Protein AF-A0A219AJV3-F1 (afdb_monomer_lite)

Sequence (136 aa):
MNIDGNIIPIEFMYNKLFTGGNGSYSVNLKPDYSIKFMIDDKYYFIHFDAKYKFNIDNFGNEVYKDVDIYKMHTYKDAIKNTIGSYVLYPGDVKMLFPKDSLGLVGAFPLNPSDDENEKLDLSNFIYDLINSKLKN

pLDDT: mean 84.99, std 12.36, range [47.22, 97.75]

Radius of gyration: 15.47 Å; chains: 1; bounding box: 34×40×45 Å

Structure (mmCIF, N/CA/C/O backbone):
data_AF-A0A219AJV3-F1
#
_entry.id   AF-A0A219AJV3-F1
#
loop_
_atom_site.group_PDB
_atom_site.id
_atom_site.type_symbol
_atom_site.label_atom_id
_atom_site.label_alt_id
_atom_site.label_comp_id
_atom_site.label_asym_id
_atom_site.label_entity_id
_atom_site.label_seq_id
_atom_site.pdbx_PDB_ins_code
_atom_site.Cartn_x
_atom_site.Cartn_y
_atom_site.Cartn_z
_atom_site.occupancy
_atom_site.B_iso_or_equiv
_atom_site.auth_seq_id
_atom_site.auth_comp_id
_atom_site.auth_asym_id
_atom_site.auth_atom_id
_atom_site.pdbx_PDB_model_num
ATOM 1 N N . MET A 1 1 ? 2.816 10.089 12.860 1.00 81.56 1 MET A N 1
ATOM 2 C CA . MET A 1 1 ? 2.731 10.933 11.648 1.00 81.56 1 MET A CA 1
ATOM 3 C C . MET A 1 1 ? 1.724 12.034 11.907 1.00 81.56 1 MET A C 1
ATOM 5 O O . MET A 1 1 ? 0.711 11.741 12.525 1.00 81.56 1 MET A O 1
ATOM 9 N N . ASN A 1 2 ? 2.017 13.278 11.526 1.00 82.88 2 ASN A N 1
ATOM 10 C CA . ASN A 1 2 ? 1.056 14.376 11.644 1.00 82.88 2 ASN A CA 1
ATOM 11 C C . ASN A 1 2 ? 0.268 14.470 10.332 1.00 82.88 2 ASN A C 1
ATOM 13 O O . ASN A 1 2 ? 0.888 14.591 9.278 1.00 82.88 2 ASN A O 1
ATOM 17 N N . ILE A 1 3 ? -1.056 14.358 10.407 1.00 83.50 3 ILE A N 1
ATOM 18 C CA . ILE A 1 3 ? -1.967 14.480 9.266 1.00 83.50 3 ILE A CA 1
ATOM 19 C C . ILE A 1 3 ? -3.032 15.504 9.637 1.00 83.50 3 ILE A C 1
ATOM 21 O O . ILE A 1 3 ? -3.842 15.261 10.532 1.00 83.50 3 ILE A O 1
ATOM 25 N N . ASP A 1 4 ? -2.995 16.664 8.981 1.00 84.00 4 ASP A N 1
ATOM 26 C CA . ASP A 1 4 ? -3.932 17.775 9.192 1.00 84.00 4 ASP A CA 1
ATOM 27 C C . ASP A 1 4 ? -4.109 18.161 10.685 1.00 84.00 4 ASP A C 1
ATOM 29 O O . ASP A 1 4 ? -5.199 18.504 11.136 1.00 84.00 4 ASP A O 1
ATOM 33 N N . GLY A 1 5 ? -3.031 18.081 11.480 1.00 81.44 5 GLY A N 1
ATOM 34 C CA . GLY A 1 5 ? -3.029 18.386 12.918 1.00 81.44 5 GLY A CA 1
ATOM 35 C C . GLY A 1 5 ? -3.280 17.184 13.838 1.00 81.44 5 GLY A C 1
ATOM 36 O O . GLY A 1 5 ? -3.085 17.299 15.048 1.00 81.44 5 GLY A O 1
ATOM 37 N N . ASN A 1 6 ? -3.641 16.021 13.290 1.00 83.19 6 ASN A N 1
ATOM 38 C CA . ASN A 1 6 ? -3.846 14.787 14.046 1.00 83.19 6 ASN A CA 1
ATOM 39 C C . ASN A 1 6 ? -2.551 13.977 14.135 1.00 83.19 6 ASN A C 1
ATOM 41 O O . ASN A 1 6 ? -1.918 13.665 13.123 1.00 83.19 6 ASN A O 1
ATOM 45 N N . ILE A 1 7 ? -2.162 13.588 15.352 1.00 87.44 7 ILE A N 1
ATOM 46 C CA . ILE A 1 7 ? -1.024 12.691 15.566 1.00 87.44 7 ILE A CA 1
ATOM 47 C C . ILE A 1 7 ? -1.514 11.253 15.422 1.00 87.44 7 ILE A C 1
ATOM 49 O O . ILE A 1 7 ? -2.144 10.709 16.323 1.00 87.44 7 ILE A O 1
ATOM 53 N N . ILE A 1 8 ? -1.176 10.630 14.298 1.00 90.31 8 ILE A N 1
ATOM 54 C CA . ILE A 1 8 ? -1.481 9.230 14.011 1.00 90.31 8 ILE A CA 1
ATOM 55 C C . ILE A 1 8 ? -0.306 8.354 14.467 1.00 90.31 8 ILE A C 1
ATOM 57 O O . ILE A 1 8 ? 0.800 8.495 13.918 1.00 90.31 8 ILE A O 1
ATOM 61 N N . PRO A 1 9 ? -0.494 7.460 15.457 1.00 90.81 9 PRO A N 1
ATOM 62 C CA . PRO A 1 9 ? 0.513 6.476 15.832 1.00 90.81 9 PRO A CA 1
ATOM 63 C C . PRO A 1 9 ? 0.738 5.499 14.679 1.00 90.81 9 PRO A C 1
ATOM 65 O O . PRO A 1 9 ? -0.221 4.973 14.112 1.00 90.81 9 PRO A O 1
ATOM 68 N N . ILE A 1 10 ? 2.005 5.255 14.344 1.00 92.81 10 ILE A N 1
ATOM 69 C CA . ILE A 1 10 ? 2.402 4.317 13.294 1.00 92.81 10 ILE A CA 1
ATOM 70 C C . ILE A 1 10 ? 3.379 3.299 13.874 1.00 92.81 10 ILE A C 1
ATOM 72 O O . ILE A 1 10 ? 4.311 3.657 14.590 1.00 92.81 10 ILE A O 1
ATOM 76 N N . GLU A 1 11 ? 3.172 2.037 13.526 1.00 95.81 11 GLU A N 1
ATOM 77 C CA . GLU A 1 11 ? 4.055 0.914 13.806 1.00 95.81 11 GLU A CA 1
ATOM 78 C C . GLU A 1 11 ? 4.517 0.325 12.467 1.00 95.81 11 GLU A C 1
ATOM 80 O O . GLU A 1 11 ? 3.699 -0.046 11.622 1.00 95.81 11 GLU A O 1
ATOM 85 N N . PHE A 1 12 ? 5.833 0.250 12.265 1.00 95.38 12 PHE A N 1
ATOM 86 C CA . PHE A 1 12 ? 6.417 -0.384 11.087 1.00 95.38 12 PHE A CA 1
ATOM 87 C C . PHE A 1 12 ? 6.812 -1.823 11.403 1.00 95.38 12 PHE A C 1
ATOM 89 O O . PHE A 1 12 ? 7.459 -2.093 12.414 1.00 95.38 12 PHE A O 1
ATOM 96 N N . MET A 1 13 ? 6.422 -2.749 10.534 1.00 96.62 13 MET A N 1
ATOM 97 C CA . MET A 1 13 ? 6.601 -4.180 10.739 1.00 96.62 13 MET A CA 1
ATOM 98 C C . MET A 1 13 ? 7.326 -4.790 9.543 1.00 96.62 13 MET A C 1
ATOM 100 O O . MET A 1 13 ? 6.936 -4.573 8.398 1.00 96.62 13 MET A O 1
ATOM 104 N N . TYR A 1 14 ? 8.333 -5.615 9.820 1.00 95.56 14 TYR A N 1
ATOM 105 C CA . TYR A 1 14 ? 9.073 -6.363 8.807 1.00 95.56 14 TYR A CA 1
ATOM 106 C C . TYR A 1 14 ? 8.672 -7.830 8.845 1.00 95.56 14 TYR A C 1
ATOM 108 O O . TYR A 1 14 ? 8.644 -8.429 9.923 1.00 95.56 14 TYR A O 1
ATOM 116 N N . ASN A 1 15 ? 8.431 -8.434 7.679 1.00 92.19 15 ASN A N 1
ATOM 117 C CA . ASN A 1 15 ? 8.246 -9.879 7.539 1.00 92.19 15 ASN A CA 1
ATOM 118 C C . ASN A 1 15 ? 7.184 -10.462 8.495 1.00 92.19 15 ASN A C 1
ATOM 120 O O . ASN A 1 15 ? 7.308 -11.597 8.974 1.00 92.19 15 ASN A O 1
ATOM 124 N N . LYS A 1 16 ? 6.144 -9.681 8.814 1.00 91.25 16 LYS A N 1
ATOM 125 C CA . LYS A 1 16 ? 5.113 -10.085 9.770 1.00 91.25 16 LYS A CA 1
ATOM 126 C C . LYS A 1 16 ? 4.279 -11.211 9.167 1.00 91.25 16 LYS A C 1
ATOM 128 O O . LYS A 1 16 ? 3.686 -11.059 8.106 1.00 91.25 16 LYS A O 1
ATOM 133 N N . LEU A 1 17 ? 4.210 -12.335 9.878 1.00 90.25 17 LEU A N 1
ATOM 134 C CA . LEU A 1 17 ? 3.317 -13.433 9.530 1.00 90.25 17 LEU A CA 1
ATOM 135 C C . LEU A 1 17 ? 1.889 -13.107 9.986 1.00 90.25 17 LEU A C 1
ATOM 137 O O . LEU A 1 17 ? 1.647 -12.902 11.179 1.00 90.25 17 LEU A O 1
ATOM 141 N N . PHE A 1 18 ? 0.962 -13.092 9.036 1.00 88.06 18 PHE A N 1
ATOM 142 C CA . PHE A 1 18 ? -0.476 -13.022 9.255 1.00 88.06 18 PHE A CA 1
ATOM 143 C C . PHE A 1 18 ? -1.040 -14.433 9.076 1.00 88.06 18 PHE A C 1
ATOM 145 O O . PHE A 1 18 ? -1.148 -14.949 7.962 1.00 88.06 18 PHE A O 1
ATOM 152 N N . THR A 1 19 ? -1.322 -15.090 10.200 1.00 80.25 19 THR A N 1
ATOM 153 C CA . THR A 1 19 ? -1.866 -16.450 10.241 1.00 80.25 19 THR A CA 1
ATOM 154 C C . THR A 1 19 ? -3.386 -16.406 10.285 1.00 80.25 19 THR A C 1
ATOM 156 O O . THR A 1 19 ? -3.957 -15.691 11.112 1.00 80.25 19 THR A O 1
ATOM 159 N N . GLY A 1 20 ? -4.047 -17.197 9.441 1.00 64.31 20 GLY A N 1
ATOM 160 C CA . GLY A 1 20 ? -5.490 -17.406 9.538 1.00 64.31 20 GLY A CA 1
ATOM 161 C C . GLY A 1 20 ? -5.825 -18.196 10.804 1.00 64.31 20 GLY A C 1
ATOM 162 O O . GLY A 1 20 ? -5.372 -19.326 10.963 1.00 64.31 20 GLY A O 1
ATOM 163 N N . GLY A 1 21 ? -6.595 -17.610 11.721 1.00 52.22 21 GLY A N 1
ATOM 164 C CA . GLY A 1 21 ? -7.108 -18.293 12.910 1.00 52.22 21 GLY A CA 1
ATOM 165 C C . GLY A 1 21 ? -8.612 -18.067 13.058 1.00 52.22 21 GLY A C 1
ATOM 166 O O . GLY A 1 21 ? -9.045 -16.923 13.155 1.00 52.22 21 GLY A O 1
ATOM 167 N N . ASN A 1 22 ? -9.385 -19.164 13.061 1.00 48.47 22 ASN A N 1
ATOM 168 C CA . ASN A 1 22 ? -10.846 -19.258 13.251 1.00 48.47 22 ASN A CA 1
ATOM 169 C C . ASN A 1 22 ? -11.733 -18.348 12.375 1.00 48.47 22 ASN A C 1
ATOM 171 O O . ASN A 1 22 ? -12.811 -17.929 12.792 1.00 48.47 22 ASN A O 1
ATOM 175 N N . GLY A 1 23 ? -11.321 -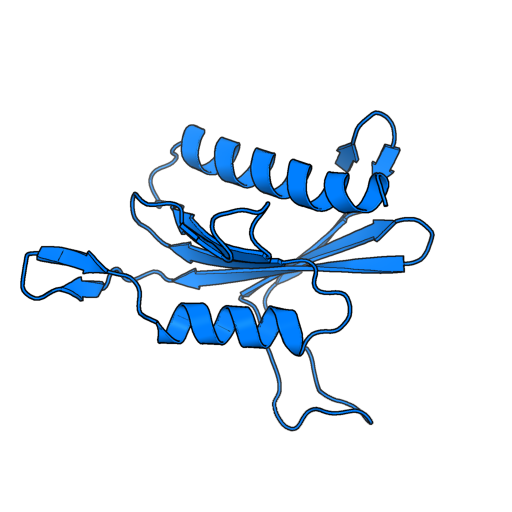18.073 11.139 1.00 50.00 23 GLY A N 1
ATOM 176 C CA . GLY A 1 23 ? -12.151 -17.372 10.161 1.00 50.00 23 GLY A CA 1
ATOM 177 C C . GLY A 1 23 ? -11.536 -17.410 8.765 1.00 50.00 23 GLY A C 1
ATOM 178 O O . GLY A 1 23 ? -10.344 -17.161 8.623 1.00 50.00 23 GLY A O 1
ATOM 179 N N . SER A 1 24 ? -12.368 -17.758 7.779 1.00 47.22 24 SER A N 1
ATOM 180 C CA . SER A 1 24 ? -12.260 -17.608 6.311 1.00 47.22 24 SER A CA 1
ATOM 181 C C . SER A 1 24 ? -10.978 -17.989 5.548 1.00 47.22 24 SER A C 1
ATOM 183 O O . SER A 1 24 ? -11.028 -17.983 4.321 1.00 47.22 24 SER A O 1
ATOM 185 N N . TYR A 1 25 ? -9.855 -18.336 6.185 1.00 50.19 25 TYR A N 1
ATOM 186 C CA . TYR A 1 25 ? -8.562 -18.427 5.490 1.00 50.19 25 TYR A CA 1
ATOM 187 C C . TYR A 1 25 ? -7.818 -19.743 5.719 1.00 50.19 25 TYR A C 1
ATOM 189 O O . TYR A 1 25 ? -7.717 -20.232 6.842 1.00 50.19 25 TYR A O 1
ATOM 197 N N . SER A 1 26 ? -7.251 -20.279 4.633 1.00 56.53 26 SER A N 1
ATOM 198 C CA . SER A 1 26 ? -6.499 -21.541 4.576 1.00 56.53 26 SER A CA 1
ATOM 199 C C . SER A 1 26 ? -4.976 -21.367 4.432 1.00 56.53 26 SER A C 1
ATOM 201 O O . SER A 1 26 ? -4.253 -22.356 4.528 1.00 56.53 26 SER A O 1
ATOM 203 N N . VAL A 1 27 ? -4.468 -20.141 4.209 1.00 70.62 27 VAL A N 1
ATOM 204 C CA . VAL A 1 27 ? -3.055 -19.873 3.862 1.00 70.62 27 VAL A CA 1
ATOM 205 C C . VAL A 1 27 ? -2.468 -18.737 4.706 1.00 70.62 27 VAL A C 1
ATOM 207 O O . VAL A 1 27 ? -3.128 -17.734 4.965 1.00 70.62 27 VAL A O 1
ATOM 210 N N . ASN A 1 28 ? -1.205 -18.887 5.116 1.00 84.75 28 ASN A N 1
ATOM 211 C CA . ASN A 1 28 ? -0.441 -17.844 5.802 1.00 84.75 28 ASN A CA 1
ATOM 212 C C . ASN A 1 28 ? 0.054 -16.777 4.817 1.00 84.75 28 ASN A C 1
ATOM 214 O O . ASN A 1 28 ? 0.611 -17.111 3.771 1.00 84.75 28 ASN A O 1
ATOM 218 N N . LEU A 1 29 ? -0.065 -15.502 5.190 1.00 90.81 29 LEU A N 1
ATOM 219 C CA . LEU A 1 29 ? 0.387 -14.369 4.380 1.00 90.81 29 LEU A CA 1
ATOM 220 C C . LEU A 1 29 ? 1.524 -13.636 5.088 1.00 90.81 29 LEU A C 1
ATOM 222 O O . LEU A 1 29 ? 1.502 -13.469 6.308 1.00 90.81 29 LEU A O 1
ATOM 226 N N . LYS A 1 30 ? 2.541 -13.220 4.332 1.00 93.88 30 LYS A N 1
ATOM 227 C CA . LYS A 1 30 ? 3.749 -12.602 4.886 1.00 93.88 30 LYS A CA 1
ATOM 228 C C . LYS A 1 30 ? 4.266 -11.500 3.955 1.00 93.88 30 LYS A C 1
ATOM 230 O O . LYS A 1 30 ? 5.140 -11.775 3.136 1.00 93.88 30 LYS A O 1
ATOM 235 N N . PRO A 1 31 ? 3.708 -10.282 4.042 1.00 95.25 31 PRO A N 1
ATOM 236 C CA . PRO A 1 31 ? 4.280 -9.116 3.378 1.00 95.25 31 PRO A CA 1
ATOM 237 C C . PRO A 1 31 ? 5.700 -8.828 3.883 1.00 95.25 31 PRO A C 1
ATOM 239 O O . PRO A 1 31 ? 5.992 -9.054 5.065 1.00 95.25 31 PRO A O 1
ATOM 242 N N . ASP A 1 32 ? 6.558 -8.285 3.018 1.00 95.75 32 ASP A N 1
ATOM 243 C CA . ASP A 1 32 ? 7.920 -7.883 3.397 1.00 95.75 32 ASP A CA 1
ATOM 244 C C . ASP A 1 32 ? 7.892 -6.718 4.387 1.00 95.75 32 ASP A C 1
ATOM 246 O O . ASP A 1 32 ? 8.597 -6.739 5.402 1.00 95.75 32 ASP A O 1
ATOM 250 N N . TYR A 1 33 ? 7.013 -5.746 4.133 1.00 96.38 33 TYR A N 1
ATOM 251 C CA . TYR A 1 33 ? 6.795 -4.595 4.998 1.00 96.38 33 TYR A CA 1
ATOM 252 C C . TYR A 1 33 ? 5.312 -4.386 5.268 1.00 96.38 33 TYR A C 1
ATOM 254 O O . TYR A 1 33 ? 4.442 -4.674 4.443 1.00 96.38 33 TYR A O 1
ATOM 262 N N . SER A 1 34 ? 4.993 -3.874 6.448 1.00 97.44 34 SER A N 1
ATOM 263 C CA . SER A 1 34 ? 3.644 -3.441 6.783 1.00 97.44 34 SER A CA 1
ATOM 264 C C . SER A 1 34 ? 3.682 -2.197 7.651 1.00 97.44 34 SER A C 1
ATOM 266 O O . SER A 1 34 ? 4.424 -2.131 8.628 1.00 97.44 34 SER A O 1
ATOM 268 N N . ILE A 1 35 ? 2.849 -1.227 7.301 1.00 97.25 35 ILE A N 1
ATOM 269 C CA . ILE A 1 35 ? 2.572 -0.049 8.113 1.00 97.25 35 ILE A CA 1
ATOM 270 C C . ILE A 1 35 ? 1.257 -0.319 8.824 1.00 97.25 35 ILE A C 1
ATOM 272 O O . ILE A 1 35 ? 0.227 -0.500 8.175 1.00 97.25 35 ILE A O 1
ATOM 276 N N . LYS A 1 36 ? 1.288 -0.347 10.150 1.00 96.81 36 LYS A N 1
ATOM 277 C CA . LYS A 1 36 ? 0.096 -0.368 10.986 1.00 96.81 36 LYS A CA 1
ATOM 278 C C . LYS A 1 36 ? -0.117 1.016 11.562 1.00 96.81 36 LYS A C 1
ATOM 280 O O . LYS A 1 36 ? 0.823 1.635 12.048 1.00 96.81 36 LYS A O 1
ATOM 285 N N . PHE A 1 37 ? -1.349 1.489 11.545 1.00 95.31 37 PHE A N 1
ATOM 286 C CA . PHE A 1 37 ? -1.702 2.765 12.152 1.00 95.31 37 PHE A CA 1
ATOM 287 C C . PHE A 1 37 ? -3.089 2.694 12.782 1.00 95.31 37 PHE A C 1
ATOM 289 O O . PHE A 1 37 ? -3.844 1.756 12.517 1.00 95.31 37 PHE A O 1
ATOM 296 N N . MET A 1 38 ? -3.403 3.654 13.651 1.00 92.88 38 MET A N 1
ATOM 297 C CA . MET A 1 38 ? -4.667 3.699 14.389 1.00 92.88 38 MET A CA 1
ATOM 298 C C . MET A 1 38 ? -5.426 5.000 14.141 1.00 92.88 38 MET A C 1
ATOM 300 O O . MET A 1 38 ? -4.836 6.075 14.203 1.00 92.88 38 MET A O 1
ATOM 304 N N . ILE A 1 39 ? -6.731 4.879 13.902 1.00 90.75 39 ILE A N 1
ATOM 305 C CA . ILE A 1 39 ? -7.698 5.981 13.811 1.00 90.75 39 ILE A CA 1
ATOM 306 C C . ILE A 1 39 ? -8.939 5.548 14.594 1.00 90.75 39 ILE A C 1
ATOM 308 O O . ILE A 1 39 ? -9.437 4.447 14.353 1.00 90.75 39 ILE A O 1
ATOM 312 N N . ASP A 1 40 ? -9.414 6.378 15.526 1.00 88.12 40 ASP A N 1
ATOM 313 C CA . ASP A 1 40 ? -10.620 6.136 16.339 1.00 88.12 40 ASP A CA 1
ATOM 314 C C . ASP A 1 40 ? -10.696 4.711 16.922 1.00 88.12 40 ASP A C 1
ATOM 316 O O . ASP A 1 40 ? -11.654 3.968 16.697 1.00 88.12 40 ASP A O 1
ATOM 320 N N . ASP A 1 41 ? -9.622 4.290 17.599 1.00 87.50 41 ASP A N 1
ATOM 321 C CA . ASP A 1 41 ? -9.442 2.956 18.203 1.00 87.50 41 ASP A CA 1
ATOM 322 C C . ASP A 1 41 ? -9.510 1.759 17.233 1.00 87.50 41 ASP A C 1
ATOM 324 O O . ASP A 1 41 ? -9.450 0.595 17.642 1.00 87.50 41 ASP A O 1
ATOM 328 N N . LYS A 1 42 ? -9.558 2.011 15.922 1.00 91.62 42 LYS A N 1
ATOM 329 C CA . LYS A 1 42 ? -9.459 0.993 14.874 1.00 91.62 42 LYS A CA 1
ATOM 330 C C . LYS A 1 42 ? -8.060 1.000 14.281 1.00 91.62 42 LYS A C 1
ATOM 332 O O . LYS A 1 42 ? -7.531 2.040 13.895 1.00 91.62 42 LYS A O 1
ATOM 337 N N . TYR A 1 43 ? -7.462 -0.183 14.178 1.00 93.62 43 TYR A N 1
ATOM 338 C CA . TYR A 1 43 ? -6.200 -0.349 13.465 1.00 93.62 43 TYR A CA 1
ATOM 339 C C . TYR A 1 43 ? -6.445 -0.626 11.986 1.00 93.62 43 TYR A C 1
ATOM 341 O O . TYR A 1 43 ? -7.397 -1.320 11.621 1.00 93.62 43 TYR A O 1
ATOM 349 N N . TYR A 1 44 ? -5.517 -0.162 11.163 1.00 96.12 44 TYR A N 1
ATOM 350 C CA . TYR A 1 44 ? -5.487 -0.375 9.725 1.00 96.12 44 TYR A CA 1
ATOM 351 C C . TYR A 1 44 ? -4.082 -0.762 9.281 1.00 96.12 44 TYR A C 1
ATOM 353 O O . TYR A 1 44 ? -3.103 -0.464 9.971 1.00 96.12 44 TYR A O 1
ATOM 361 N N . PHE A 1 45 ? -3.997 -1.410 8.121 1.00 96.94 45 PHE A N 1
ATOM 362 C CA . PHE A 1 45 ? -2.731 -1.840 7.540 1.00 96.94 45 PHE A CA 1
ATOM 363 C C . PHE A 1 45 ? -2.529 -1.339 6.113 1.00 96.94 45 PHE A C 1
ATOM 365 O O . PHE A 1 45 ? -3.468 -1.275 5.317 1.00 96.94 45 PHE A O 1
ATOM 372 N N . ILE A 1 46 ? -1.273 -1.061 5.781 1.00 97.75 46 ILE A N 1
ATOM 373 C CA . ILE A 1 46 ? -0.773 -0.949 4.411 1.00 97.75 46 ILE A CA 1
ATOM 374 C C . ILE A 1 46 ? 0.349 -1.972 4.258 1.00 97.75 46 ILE A C 1
ATOM 376 O O . ILE A 1 46 ? 1.226 -2.034 5.120 1.00 97.75 46 ILE A O 1
ATOM 380 N N . HIS A 1 47 ? 0.330 -2.775 3.198 1.00 97.75 47 HIS A N 1
ATOM 381 C CA . HIS A 1 47 ? 1.333 -3.820 2.971 1.00 97.75 47 HIS A CA 1
ATOM 382 C C . HIS A 1 47 ? 2.204 -3.522 1.761 1.00 97.75 47 HIS A C 1
ATOM 384 O O . HIS A 1 47 ? 1.718 -2.999 0.761 1.00 97.75 47 HIS A O 1
ATOM 390 N N . PHE A 1 48 ? 3.470 -3.924 1.838 1.00 96.75 48 PHE A N 1
ATOM 391 C CA . PHE A 1 48 ? 4.388 -3.846 0.714 1.00 96.75 48 PHE A CA 1
ATOM 392 C C . PHE A 1 48 ? 5.166 -5.146 0.535 1.00 96.75 48 PHE A C 1
AT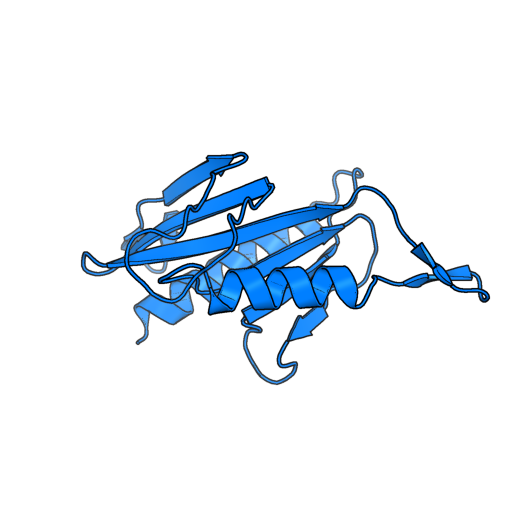OM 394 O O . PHE A 1 48 ? 5.522 -5.809 1.513 1.00 96.75 48 PHE A O 1
ATOM 401 N N . ASP A 1 49 ? 5.439 -5.482 -0.719 1.00 94.31 49 ASP A N 1
ATOM 402 C CA . ASP A 1 49 ? 6.323 -6.577 -1.124 1.00 94.31 49 ASP A CA 1
ATOM 403 C C . ASP A 1 49 ? 7.364 -5.996 -2.076 1.00 94.31 49 ASP A C 1
ATOM 405 O O . ASP A 1 49 ? 7.001 -5.349 -3.060 1.00 94.31 49 ASP A O 1
ATOM 409 N N . ALA A 1 50 ? 8.645 -6.173 -1.772 1.00 91.31 50 ALA A N 1
ATOM 410 C CA . ALA A 1 50 ? 9.713 -5.656 -2.610 1.00 91.31 50 ALA A CA 1
ATOM 411 C C . ALA A 1 50 ? 10.146 -6.714 -3.625 1.00 91.31 50 ALA A C 1
ATOM 413 O O . ALA A 1 50 ? 10.405 -7.874 -3.301 1.00 91.31 50 ALA A O 1
ATOM 414 N N . LYS A 1 51 ? 10.277 -6.306 -4.883 1.00 86.62 51 LYS A N 1
ATOM 415 C CA . LYS A 1 51 ? 10.768 -7.151 -5.966 1.00 86.62 51 LYS A CA 1
ATOM 416 C C . LYS A 1 51 ? 12.039 -6.551 -6.515 1.00 86.62 51 LYS A C 1
ATOM 418 O O . LYS A 1 51 ? 12.047 -5.429 -6.975 1.00 86.62 51 LYS A O 1
ATOM 423 N N . TYR A 1 52 ? 13.114 -7.329 -6.491 1.00 69.62 52 TYR A N 1
ATOM 424 C CA . TYR A 1 52 ? 14.422 -6.880 -6.972 1.00 69.62 52 TYR A CA 1
ATOM 425 C C . TYR A 1 52 ? 14.600 -7.027 -8.493 1.00 69.62 52 TYR A C 1
ATOM 427 O O . TYR A 1 52 ? 15.544 -6.493 -9.063 1.00 69.62 52 TYR A O 1
ATOM 435 N N . LYS A 1 53 ? 13.742 -7.807 -9.161 1.00 66.50 53 LYS A N 1
ATOM 436 C CA . LYS A 1 53 ? 13.922 -8.161 -10.573 1.00 66.50 53 LYS A CA 1
ATOM 437 C C . LYS A 1 53 ? 12.818 -7.562 -11.427 1.00 66.50 53 LYS A C 1
ATOM 439 O O . LYS A 1 53 ? 11.655 -7.928 -11.268 1.00 66.50 53 LYS A O 1
ATOM 444 N N . PHE A 1 54 ? 13.232 -6.747 -12.384 1.00 61.53 54 PHE A N 1
ATOM 445 C CA . PHE A 1 54 ? 12.471 -6.461 -13.588 1.00 61.53 54 PHE A CA 1
ATOM 446 C C . PHE A 1 54 ? 12.232 -7.765 -14.345 1.00 61.53 54 PHE A C 1
ATOM 448 O O . PHE A 1 54 ? 13.145 -8.590 -14.464 1.00 61.53 54 PHE A O 1
ATOM 455 N N . ASN A 1 55 ? 11.027 -7.968 -14.870 1.00 63.16 55 ASN A N 1
ATOM 456 C CA . ASN A 1 55 ? 10.907 -8.858 -16.018 1.00 63.16 55 ASN A CA 1
ATOM 457 C C . ASN A 1 55 ? 10.971 -7.972 -17.248 1.00 63.16 55 ASN A C 1
ATOM 459 O O . ASN A 1 55 ? 10.403 -6.888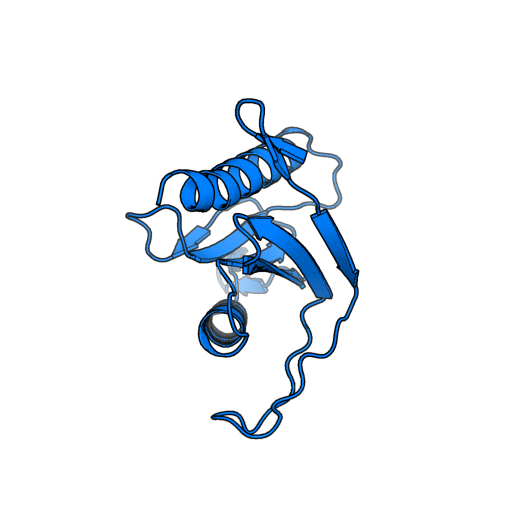 -17.263 1.00 63.16 55 ASN A O 1
ATOM 463 N N . ILE A 1 56 ? 11.696 -8.436 -18.246 1.00 65.38 56 ILE A N 1
ATOM 464 C CA . ILE A 1 56 ? 11.773 -7.776 -19.534 1.00 65.38 56 ILE A CA 1
ATOM 465 C C . ILE A 1 56 ? 10.896 -8.616 -20.459 1.00 65.38 56 ILE A C 1
ATOM 467 O O . ILE A 1 56 ? 11.040 -9.843 -20.477 1.00 65.38 56 ILE A O 1
ATOM 471 N N . ASP A 1 57 ? 9.935 -8.003 -21.147 1.00 68.38 57 ASP A N 1
ATOM 472 C CA . ASP A 1 57 ? 9.185 -8.715 -22.180 1.00 68.38 57 ASP A CA 1
ATOM 473 C C . ASP A 1 57 ? 10.073 -9.036 -23.391 1.00 68.38 57 ASP A C 1
ATOM 475 O O . ASP A 1 57 ? 11.240 -8.652 -23.484 1.00 68.38 57 ASP A O 1
ATOM 479 N N . ASN A 1 58 ? 9.510 -9.742 -24.368 1.00 70.38 58 ASN A N 1
ATOM 480 C CA . ASN A 1 58 ? 10.225 -10.090 -25.597 1.00 70.38 58 ASN A CA 1
ATOM 481 C C . ASN A 1 58 ? 10.636 -8.864 -26.442 1.00 70.38 58 ASN A C 1
ATOM 483 O O . ASN A 1 58 ? 11.355 -9.029 -27.425 1.00 70.38 58 ASN A O 1
ATOM 487 N N . PHE A 1 59 ? 10.171 -7.663 -26.088 1.00 67.44 59 PHE A N 1
ATOM 488 C CA . PHE A 1 59 ? 10.436 -6.403 -26.778 1.00 67.44 59 PHE A CA 1
ATOM 489 C C . PHE A 1 59 ? 11.417 -5.500 -26.021 1.00 67.44 59 PHE A C 1
ATOM 491 O O . PHE A 1 59 ? 11.730 -4.418 -26.510 1.00 67.44 59 PHE A O 1
ATOM 498 N N . GLY A 1 60 ? 11.939 -5.937 -24.872 1.00 60.19 60 GLY A N 1
ATOM 499 C CA . GLY A 1 60 ? 12.871 -5.135 -24.084 1.00 60.19 60 GLY A CA 1
ATOM 500 C C . GLY A 1 60 ? 12.198 -4.190 -23.086 1.00 60.19 60 GLY A C 1
ATOM 501 O O . GLY A 1 60 ? 12.908 -3.431 -22.434 1.00 60.19 60 GLY A O 1
ATOM 502 N N . ASN A 1 61 ? 10.870 -4.226 -22.945 1.00 61.81 61 ASN A N 1
ATOM 503 C CA . ASN A 1 61 ? 10.162 -3.371 -21.996 1.00 61.81 61 ASN A CA 1
ATOM 504 C C . ASN A 1 61 ? 10.130 -4.009 -20.615 1.00 61.81 61 ASN A C 1
ATOM 506 O O . ASN A 1 61 ? 9.970 -5.222 -20.477 1.00 61.81 61 ASN A O 1
ATOM 510 N N . GLU A 1 62 ? 10.206 -3.180 -19.584 1.00 63.78 62 GLU A N 1
ATOM 511 C CA . GLU A 1 62 ? 9.996 -3.608 -18.209 1.00 63.78 62 GLU A CA 1
ATOM 512 C C . GLU A 1 62 ? 8.521 -3.945 -17.983 1.00 63.78 62 GLU A C 1
ATOM 514 O O . GLU A 1 62 ? 7.635 -3.102 -18.127 1.00 63.78 62 GLU A O 1
ATOM 519 N N . VAL A 1 63 ? 8.246 -5.197 -17.625 1.00 59.72 63 VAL A N 1
ATOM 520 C CA . VAL A 1 63 ? 6.897 -5.700 -17.379 1.00 59.72 63 VAL A CA 1
ATOM 521 C C . VAL A 1 63 ? 6.848 -6.369 -16.011 1.00 59.72 63 VAL A C 1
ATOM 523 O O . VAL A 1 63 ? 7.658 -7.228 -15.650 1.00 59.72 63 VAL A O 1
ATOM 526 N N . TYR A 1 64 ? 5.873 -5.967 -15.209 1.00 64.19 64 TYR A N 1
ATOM 527 C CA . TYR A 1 64 ? 5.553 -6.640 -13.958 1.00 64.19 64 TYR A CA 1
ATOM 528 C C . TYR A 1 64 ? 4.743 -7.910 -14.255 1.00 64.19 64 TYR A C 1
ATOM 530 O O . TYR A 1 64 ? 4.078 -8.024 -15.283 1.00 64.19 64 TYR A O 1
ATOM 538 N N . LYS A 1 65 ? 4.790 -8.903 -13.364 1.00 67.44 65 LYS A N 1
ATOM 539 C CA . LYS A 1 65 ? 3.954 -10.099 -13.516 1.00 67.44 65 LYS A CA 1
ATOM 540 C C . LYS A 1 65 ? 2.585 -9.835 -12.913 1.00 67.44 65 LYS A C 1
ATOM 542 O O . LYS A 1 65 ? 2.504 -9.432 -11.755 1.00 67.44 65 LYS A O 1
ATOM 547 N N . ASP A 1 66 ? 1.524 -10.193 -13.633 1.00 73.62 66 ASP A N 1
ATOM 548 C CA . ASP A 1 66 ? 0.156 -10.210 -13.090 1.00 73.62 66 ASP A CA 1
ATOM 549 C C . ASP A 1 66 ? 0.087 -10.977 -11.758 1.00 73.62 66 ASP A C 1
ATOM 551 O O . ASP A 1 66 ? -0.629 -10.590 -10.840 1.00 73.62 66 ASP A O 1
ATOM 555 N N . VAL A 1 67 ? 0.920 -12.015 -11.607 1.00 74.38 67 VAL A N 1
ATOM 556 C CA . VAL A 1 67 ? 1.091 -12.799 -10.370 1.00 74.38 67 VAL A CA 1
ATOM 557 C C . VAL A 1 67 ? 1.428 -11.932 -9.151 1.00 74.38 67 VAL A C 1
ATOM 559 O O . VAL A 1 67 ? 0.912 -12.190 -8.063 1.00 74.38 67 VAL A O 1
ATOM 562 N N . ASP A 1 68 ? 2.262 -10.902 -9.303 1.00 83.38 68 ASP A N 1
ATOM 563 C CA . ASP A 1 68 ? 2.642 -10.030 -8.189 1.00 83.38 68 ASP A CA 1
ATOM 564 C C . ASP A 1 68 ? 1.478 -9.108 -7.783 1.00 83.38 68 ASP A C 1
ATOM 566 O O . ASP A 1 68 ? 1.241 -8.898 -6.592 1.00 83.38 68 ASP A O 1
ATOM 570 N N . ILE A 1 69 ? 0.670 -8.653 -8.746 1.00 88.19 69 ILE A N 1
ATOM 571 C CA . ILE A 1 69 ? -0.555 -7.884 -8.482 1.00 88.19 69 ILE A CA 1
ATOM 572 C C . ILE A 1 69 ? -1.644 -8.766 -7.851 1.00 88.19 69 ILE A C 1
ATOM 574 O O . ILE A 1 69 ? -2.292 -8.346 -6.891 1.00 88.19 69 ILE A O 1
ATOM 578 N N . TYR A 1 70 ? -1.806 -10.017 -8.295 1.00 90.00 70 TYR A N 1
ATOM 579 C CA . TYR A 1 70 ? -2.722 -10.975 -7.657 1.00 90.00 70 TYR A CA 1
ATOM 580 C C . TYR A 1 70 ? -2.357 -11.240 -6.193 1.00 90.00 70 TYR A C 1
ATOM 582 O O . TYR A 1 70 ? -3.240 -11.350 -5.335 1.00 90.00 70 TYR A O 1
ATOM 590 N N . LYS A 1 71 ? -1.059 -11.296 -5.876 1.00 91.69 71 LYS A N 1
ATOM 591 C CA . LYS A 1 71 ? -0.583 -11.399 -4.492 1.00 91.69 71 LYS A CA 1
ATOM 592 C C . LYS A 1 71 ? -1.004 -10.178 -3.671 1.00 91.69 71 LYS A C 1
ATOM 594 O O . LYS A 1 71 ? -1.422 -10.339 -2.526 1.00 91.69 71 LYS A O 1
ATOM 599 N N . MET A 1 72 ? -0.955 -8.978 -4.250 1.00 94.69 72 MET A N 1
ATOM 600 C CA . MET A 1 72 ? -1.410 -7.768 -3.565 1.00 94.69 72 MET A CA 1
ATOM 601 C C . MET A 1 72 ? -2.924 -7.789 -3.336 1.00 94.69 72 MET A C 1
ATOM 603 O O . MET A 1 72 ? -3.354 -7.590 -2.206 1.00 94.69 72 MET A O 1
ATOM 607 N N . HIS A 1 73 ? -3.735 -8.166 -4.328 1.00 92.81 73 HIS A N 1
ATOM 608 C CA . HIS A 1 73 ? -5.170 -8.406 -4.105 1.00 92.81 73 HIS A CA 1
ATOM 609 C C . HIS A 1 73 ? -5.422 -9.394 -2.962 1.00 92.81 73 HIS A C 1
ATOM 611 O O . HIS A 1 73 ? -6.226 -9.125 -2.074 1.00 92.81 73 HIS A O 1
ATOM 617 N N . THR A 1 74 ? -4.658 -10.487 -2.917 1.00 93.00 74 THR A N 1
ATOM 618 C CA . THR A 1 74 ? -4.758 -11.464 -1.827 1.00 93.00 74 THR A CA 1
ATOM 619 C C . THR A 1 74 ? -4.479 -10.819 -0.470 1.00 93.00 74 THR A C 1
ATOM 621 O O . THR A 1 74 ? -5.234 -11.036 0.470 1.00 93.00 74 THR A O 1
ATOM 624 N N . TYR A 1 75 ? -3.433 -9.998 -0.341 1.00 94.00 75 TYR A N 1
ATOM 625 C CA . TYR A 1 75 ? -3.154 -9.273 0.903 1.00 94.00 75 TYR A CA 1
ATOM 626 C C . TYR A 1 75 ? -4.270 -8.298 1.269 1.00 94.00 75 TYR A C 1
ATOM 628 O O . TYR A 1 75 ? -4.696 -8.270 2.423 1.00 94.00 75 TYR A O 1
ATOM 636 N N . LYS A 1 76 ? -4.749 -7.522 0.295 1.00 94.06 76 LYS A N 1
ATOM 637 C CA . LYS A 1 76 ? -5.817 -6.542 0.479 1.00 94.06 76 LYS A CA 1
ATOM 638 C C . LYS A 1 76 ? -7.119 -7.176 0.965 1.00 94.06 76 LYS A C 1
ATOM 640 O O . LYS A 1 76 ? -7.764 -6.610 1.847 1.00 94.06 76 LYS A O 1
ATOM 645 N N . ASP A 1 77 ? -7.480 -8.324 0.407 1.00 90.62 77 ASP A N 1
ATOM 646 C CA . ASP A 1 77 ? -8.767 -8.960 0.669 1.00 90.62 77 ASP A CA 1
ATOM 647 C C . ASP A 1 77 ? -8.712 -9.905 1.874 1.00 90.62 77 ASP A C 1
ATOM 649 O O . ASP A 1 77 ? -9.680 -10.002 2.629 1.00 90.62 77 ASP A O 1
ATOM 653 N N . ALA A 1 78 ? -7.581 -10.587 2.090 1.00 90.25 78 ALA A N 1
ATOM 654 C CA . ALA A 1 78 ? -7.471 -11.608 3.126 1.00 90.25 78 ALA A CA 1
ATOM 655 C C . ALA A 1 78 ? -6.966 -11.084 4.479 1.00 90.25 78 ALA A C 1
ATOM 657 O O . ALA A 1 78 ? -7.313 -11.640 5.525 1.00 90.25 78 ALA A O 1
ATOM 658 N N . ILE A 1 79 ? -6.152 -10.024 4.505 1.00 91.56 79 ILE A N 1
ATOM 659 C CA . ILE A 1 79 ? -5.676 -9.445 5.766 1.00 91.56 79 ILE A CA 1
ATOM 660 C C . ILE A 1 79 ? -6.694 -8.401 6.244 1.00 91.56 79 ILE A C 1
ATOM 662 O O . ILE A 1 79 ? -7.030 -7.435 5.561 1.00 91.56 79 ILE A O 1
ATOM 666 N N . LYS A 1 80 ? -7.238 -8.613 7.448 1.00 91.00 80 LYS A N 1
ATOM 667 C CA . LYS A 1 80 ? -8.288 -7.751 8.002 1.00 91.00 80 LYS A CA 1
ATOM 668 C C . LYS A 1 80 ? -7.777 -6.321 8.211 1.00 91.00 80 LYS A C 1
ATOM 670 O O . LYS A 1 80 ? -6.685 -6.112 8.730 1.00 91.00 80 LYS A O 1
ATOM 675 N N . ASN A 1 81 ? -8.634 -5.349 7.895 1.00 93.62 81 ASN A N 1
ATOM 676 C CA . ASN A 1 81 ? -8.372 -3.908 7.996 1.00 93.62 81 ASN A CA 1
ATOM 677 C C . ASN A 1 81 ? -7.222 -3.407 7.108 1.00 93.62 81 ASN A C 1
ATOM 679 O O . ASN A 1 81 ? -6.730 -2.292 7.299 1.00 93.62 81 ASN A O 1
ATOM 683 N N . THR A 1 82 ? -6.811 -4.185 6.111 1.00 95.31 82 THR A N 1
ATOM 684 C CA . THR A 1 82 ? -5.883 -3.708 5.093 1.00 95.31 82 THR A CA 1
ATOM 685 C C . THR A 1 82 ? -6.574 -2.678 4.223 1.00 95.31 82 THR A C 1
ATOM 687 O O . THR A 1 82 ? -7.643 -2.924 3.663 1.00 95.31 82 THR A O 1
ATOM 690 N N . ILE A 1 83 ? -5.983 -1.492 4.112 1.00 95.62 83 ILE A N 1
ATOM 691 C CA . ILE A 1 83 ? -6.513 -0.399 3.298 1.00 95.62 83 ILE A CA 1
ATOM 692 C C . ILE A 1 83 ? -5.826 -0.315 1.942 1.00 95.62 83 ILE A C 1
ATOM 694 O O . ILE A 1 83 ? -6.504 0.035 0.982 1.00 95.62 83 ILE A O 1
ATOM 698 N N . GLY A 1 84 ? -4.581 -0.780 1.834 1.00 96.94 84 GLY A N 1
ATOM 699 C CA . GLY A 1 84 ? -3.924 -0.979 0.552 1.00 96.94 84 GLY A CA 1
ATOM 700 C C . GLY A 1 84 ? -2.729 -1.925 0.614 1.00 96.94 84 GLY A C 1
ATOM 701 O O . GLY A 1 84 ? -2.199 -2.206 1.690 1.00 96.94 84 GLY A O 1
ATOM 702 N N . SER A 1 85 ? -2.320 -2.430 -0.542 1.00 97.00 85 SER A N 1
ATOM 703 C CA . SER A 1 85 ? -1.174 -3.332 -0.675 1.00 97.00 85 SER A CA 1
ATOM 704 C C . SER A 1 85 ? -0.469 -3.130 -2.009 1.00 97.00 85 SER A C 1
ATOM 706 O O . SER A 1 85 ? -1.122 -3.184 -3.054 1.00 97.00 85 SER A O 1
ATOM 708 N N . TYR A 1 86 ? 0.846 -2.933 -1.985 1.00 96.50 86 TYR A N 1
ATOM 709 C CA . TYR A 1 86 ? 1.580 -2.483 -3.162 1.00 96.50 86 TYR A CA 1
ATOM 710 C C . TYR A 1 86 ? 2.907 -3.212 -3.346 1.00 96.50 86 TYR A C 1
ATOM 712 O O . TYR A 1 86 ? 3.589 -3.558 -2.385 1.00 9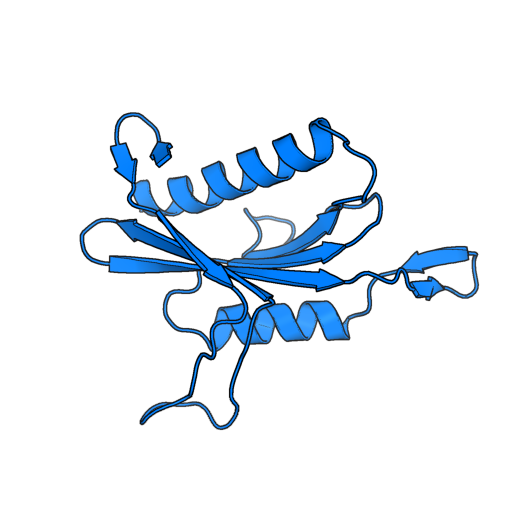6.50 86 TYR A O 1
ATOM 720 N N . VAL A 1 87 ? 3.301 -3.415 -4.597 1.00 94.31 87 VAL A N 1
ATOM 721 C CA . VAL A 1 87 ? 4.643 -3.893 -4.931 1.00 94.31 87 VAL A CA 1
ATOM 722 C C . VAL A 1 87 ? 5.597 -2.701 -4.972 1.00 94.31 87 VAL A C 1
ATOM 724 O O . VAL A 1 87 ? 5.277 -1.693 -5.592 1.00 94.31 87 VAL A O 1
ATOM 727 N N . LEU A 1 88 ? 6.763 -2.813 -4.340 1.00 92.75 88 LEU A N 1
ATOM 728 C CA . LEU A 1 88 ? 7.891 -1.906 -4.561 1.00 92.75 88 LEU A CA 1
ATOM 729 C C . LEU A 1 88 ? 8.847 -2.587 -5.528 1.00 92.75 88 LEU A C 1
ATOM 731 O O . LEU A 1 88 ? 9.244 -3.730 -5.290 1.00 92.75 88 LEU A O 1
ATOM 735 N N . TYR A 1 89 ? 9.202 -1.932 -6.622 1.00 88.50 89 TYR A N 1
ATOM 736 C CA . TYR A 1 89 ? 10.055 -2.547 -7.630 1.00 88.50 89 TYR A CA 1
ATOM 737 C C . TYR A 1 89 ? 10.958 -1.502 -8.283 1.00 88.50 89 TYR A C 1
ATOM 739 O O . TYR A 1 89 ? 10.565 -0.340 -8.366 1.00 88.50 89 TYR A O 1
ATOM 747 N N . PRO A 1 90 ? 12.162 -1.881 -8.732 1.00 85.19 90 PRO A N 1
ATOM 748 C CA . PRO A 1 90 ? 12.958 -0.994 -9.552 1.00 85.19 90 PRO A CA 1
ATOM 749 C C . PRO A 1 90 ? 12.236 -0.887 -10.906 1.00 85.19 90 PRO A C 1
ATOM 751 O O . PRO A 1 90 ? 11.753 -1.900 -11.412 1.00 85.19 90 PRO A O 1
ATOM 754 N N . GLY A 1 91 ? 12.069 0.320 -11.429 1.00 83.31 91 GLY A N 1
ATOM 755 C CA . GLY A 1 91 ? 11.277 0.630 -12.622 1.00 83.31 91 GLY A CA 1
ATOM 756 C C . GLY A 1 91 ? 10.763 2.052 -12.602 1.00 83.31 91 GLY A C 1
ATOM 757 O O . GLY A 1 91 ? 11.031 2.785 -11.660 1.00 83.31 91 GLY A O 1
ATOM 758 N N . ASP A 1 92 ? 10.010 2.425 -13.635 1.00 82.50 92 ASP A N 1
ATOM 759 C CA . ASP A 1 92 ? 9.689 3.842 -13.875 1.00 82.50 92 ASP A CA 1
ATOM 760 C C . ASP A 1 92 ? 8.182 4.147 -13.836 1.00 82.50 92 ASP A C 1
ATOM 762 O O . ASP A 1 92 ? 7.753 5.294 -13.970 1.00 82.50 92 ASP A O 1
ATOM 766 N N . VAL A 1 93 ? 7.338 3.119 -13.687 1.00 84.12 93 VAL A N 1
ATOM 767 C CA . VAL A 1 93 ? 5.892 3.231 -13.925 1.00 84.12 93 VAL A CA 1
ATOM 768 C C . VAL A 1 93 ? 5.079 2.918 -12.673 1.00 84.12 93 VAL A C 1
ATOM 770 O O . VAL A 1 93 ? 4.815 1.773 -12.321 1.00 84.12 93 VAL A O 1
ATOM 773 N N . LYS A 1 94 ? 4.546 3.959 -12.038 1.00 89.25 94 LYS A N 1
ATOM 774 C CA . LYS A 1 94 ? 3.516 3.786 -11.009 1.00 89.25 94 LYS A CA 1
ATOM 775 C C . LYS A 1 94 ? 2.227 3.225 -11.604 1.00 89.25 94 LYS A C 1
ATOM 777 O O . LYS A 1 94 ? 1.731 3.702 -12.625 1.00 89.25 94 LYS A O 1
ATOM 782 N N . MET A 1 95 ? 1.631 2.261 -10.909 1.00 88.81 95 MET A N 1
ATOM 783 C CA . MET A 1 95 ? 0.366 1.654 -11.298 1.00 88.81 95 MET A CA 1
ATOM 784 C C . MET A 1 95 ? -0.552 1.453 -10.100 1.00 88.81 95 MET A C 1
ATOM 786 O O . MET A 1 95 ? -0.133 0.960 -9.058 1.00 88.81 95 MET A O 1
ATOM 790 N N . LEU A 1 96 ? -1.827 1.791 -10.273 1.00 92.00 96 LEU A N 1
ATOM 791 C CA . LEU A 1 96 ? -2.844 1.720 -9.231 1.00 92.00 96 LEU A CA 1
ATOM 792 C C . LEU A 1 96 ? -4.126 1.069 -9.755 1.00 92.00 96 LEU A C 1
ATOM 794 O O . LEU A 1 96 ? -4.510 1.257 -10.911 1.00 92.00 96 LEU A O 1
ATOM 798 N N . PHE A 1 97 ? -4.795 0.319 -8.880 1.00 89.31 97 PHE A N 1
ATOM 799 C CA . PHE A 1 97 ? -6.015 -0.427 -9.160 1.00 89.31 97 PHE A CA 1
ATOM 800 C C . PHE A 1 97 ? -7.085 -0.209 -8.071 1.00 89.31 97 PHE A C 1
ATOM 802 O O . PHE A 1 97 ? -6.798 -0.393 -6.883 1.00 89.31 97 PHE A O 1
ATOM 809 N N . PRO A 1 98 ? -8.336 0.119 -8.454 1.00 86.31 98 PRO A N 1
ATOM 810 C CA . PRO A 1 98 ? -8.744 0.504 -9.807 1.00 86.31 98 PRO A CA 1
ATOM 811 C C . PRO A 1 98 ? -8.173 1.885 -10.177 1.00 86.31 98 PRO A C 1
ATOM 813 O O . PRO A 1 98 ? -7.998 2.735 -9.302 1.00 86.31 98 PRO A O 1
ATOM 816 N N . LYS A 1 99 ? -7.901 2.095 -11.473 1.00 81.00 99 LYS A N 1
ATOM 817 C CA . LYS A 1 99 ? -7.229 3.298 -12.004 1.00 81.00 99 LYS A CA 1
ATOM 818 C C . LYS A 1 99 ? -7.982 4.607 -11.730 1.00 81.00 99 LYS A C 1
ATOM 820 O O . LYS A 1 99 ? -7.348 5.647 -11.618 1.00 81.00 99 LYS A O 1
ATOM 825 N N . ASP A 1 100 ? -9.303 4.543 -11.575 1.00 78.06 100 ASP A N 1
ATOM 826 C CA . ASP A 1 100 ? -10.178 5.715 -11.410 1.00 78.06 100 ASP A CA 1
ATOM 827 C C . ASP A 1 100 ? -10.427 6.088 -9.934 1.00 78.06 100 ASP A C 1
ATOM 829 O O . ASP A 1 100 ? -11.379 6.791 -9.599 1.00 78.06 100 ASP A O 1
ATOM 833 N N . SER A 1 101 ? -9.600 5.578 -9.021 1.00 82.06 101 SER A N 1
ATOM 834 C CA . SER A 1 101 ? -9.688 5.832 -7.580 1.00 82.06 101 SER A CA 1
ATOM 835 C C . SER A 1 101 ? -8.301 6.059 -6.987 1.00 82.06 101 SER A C 1
ATOM 837 O O . SER A 1 101 ? -7.295 5.946 -7.682 1.00 82.06 101 SER A O 1
ATOM 839 N N . LEU A 1 102 ? -8.238 6.272 -5.670 1.00 81.56 102 LEU A N 1
ATOM 840 C CA . LEU A 1 102 ? -6.977 6.301 -4.929 1.00 81.56 102 LEU A CA 1
ATOM 841 C C . LEU A 1 102 ? -6.134 5.022 -5.110 1.00 81.56 102 LEU A C 1
ATOM 843 O O . LEU A 1 102 ? -4.931 5.074 -4.925 1.00 81.56 102 LEU A O 1
ATOM 847 N N . GLY A 1 103 ? -6.733 3.897 -5.514 1.00 82.75 103 GLY A N 1
ATOM 848 C CA . GLY A 1 103 ? -6.014 2.662 -5.813 1.00 82.75 103 GLY A CA 1
ATOM 849 C C . GLY A 1 103 ? -5.661 1.893 -4.546 1.00 82.75 103 GLY A C 1
ATOM 850 O O . GLY A 1 103 ? -4.813 2.310 -3.775 1.00 82.75 103 GLY A O 1
ATOM 851 N N . LEU A 1 104 ? -6.317 0.757 -4.318 1.00 92.12 104 LEU A N 1
ATOM 852 C CA . LEU A 1 104 ? -6.110 -0.072 -3.121 1.00 92.12 104 LEU A CA 1
ATOM 853 C C . LEU A 1 104 ? -5.011 -1.119 -3.333 1.00 92.12 104 LEU A C 1
ATOM 855 O O . LEU A 1 104 ? -4.466 -1.665 -2.377 1.00 92.12 104 LEU A O 1
ATOM 859 N N . VAL A 1 105 ? -4.720 -1.430 -4.593 1.00 94.50 105 VAL A N 1
ATOM 860 C CA . VAL A 1 105 ? -3.679 -2.364 -5.012 1.00 94.50 105 VAL A CA 1
ATOM 861 C C . VAL A 1 105 ? -2.847 -1.698 -6.095 1.00 94.50 105 VAL A C 1
ATOM 863 O O . VAL A 1 105 ? -3.383 -0.932 -6.891 1.00 94.50 105 VAL A O 1
ATOM 866 N N . GLY A 1 106 ? -1.548 -1.972 -6.156 1.00 92.56 106 GLY A N 1
ATOM 867 C CA . GLY A 1 106 ? -0.714 -1.374 -7.189 1.00 92.56 106 GLY A CA 1
ATOM 868 C C . GLY A 1 106 ? 0.756 -1.742 -7.116 1.00 92.56 106 GLY A C 1
ATOM 869 O O . GLY A 1 106 ? 1.157 -2.643 -6.380 1.00 92.56 106 GLY A O 1
ATOM 870 N N . ALA A 1 107 ? 1.548 -1.010 -7.885 1.00 92.12 107 ALA A N 1
ATOM 871 C CA . ALA A 1 107 ? 2.995 -1.090 -7.917 1.00 92.12 107 ALA A CA 1
ATOM 872 C C . ALA A 1 107 ? 3.581 0.326 -7.941 1.00 92.12 107 ALA A C 1
ATOM 874 O O . ALA A 1 107 ? 3.080 1.198 -8.655 1.00 92.12 107 ALA A O 1
ATOM 875 N N . PHE A 1 108 ? 4.625 0.542 -7.150 1.00 92.69 108 PHE A N 1
ATOM 876 C CA . PHE A 1 108 ? 5.351 1.799 -7.062 1.00 92.69 108 PHE A CA 1
ATOM 877 C C . PHE A 1 108 ? 6.807 1.586 -7.468 1.00 92.69 108 PHE A C 1
ATOM 879 O O . PHE A 1 108 ? 7.436 0.653 -6.950 1.00 92.69 108 PHE A O 1
ATOM 886 N N . PRO A 1 109 ? 7.335 2.444 -8.357 1.00 89.69 109 PRO A N 1
ATOM 887 C CA . PRO A 1 109 ? 8.756 2.479 -8.626 1.00 89.69 109 PRO A CA 1
ATOM 888 C C . PRO A 1 109 ? 9.497 2.892 -7.351 1.00 89.69 109 PRO A C 1
ATOM 890 O O . PRO A 1 109 ? 9.097 3.827 -6.654 1.00 89.69 109 PRO A O 1
ATOM 893 N N . LEU A 1 110 ? 10.531 2.132 -7.013 1.00 89.50 110 LEU A N 1
ATOM 894 C CA . LEU A 1 110 ? 11.491 2.469 -5.974 1.00 89.50 110 LEU A CA 1
ATOM 895 C C . LEU A 1 110 ? 12.842 1.887 -6.382 1.00 89.50 110 LEU A C 1
ATOM 897 O O . LEU A 1 110 ? 13.188 0.745 -6.054 1.00 89.50 110 LEU A O 1
ATOM 901 N N . ASN A 1 111 ? 13.576 2.673 -7.152 1.00 85.31 111 ASN A N 1
ATOM 902 C CA . ASN A 1 111 ? 14.878 2.309 -7.659 1.00 85.31 111 ASN A CA 1
ATOM 903 C C . ASN A 1 111 ? 15.939 2.363 -6.543 1.00 85.31 111 ASN A C 1
ATOM 905 O O . ASN A 1 111 ? 15.810 3.109 -5.573 1.00 85.31 111 ASN A O 1
ATOM 909 N N . PRO A 1 112 ? 17.020 1.564 -6.639 1.00 79.12 112 PRO A N 1
ATOM 910 C CA . PRO A 1 112 ? 18.141 1.653 -5.703 1.00 79.12 112 PRO A CA 1
ATOM 911 C C . PRO A 1 112 ? 18.899 2.982 -5.790 1.00 79.12 112 PRO A C 1
ATOM 913 O O . PRO A 1 112 ? 19.623 3.331 -4.857 1.00 79.12 112 PRO A O 1
ATOM 916 N N . SER A 1 113 ? 18.778 3.694 -6.917 1.00 74.81 113 SER A N 1
ATOM 917 C CA . SER A 1 113 ? 19.187 5.091 -7.009 1.00 74.81 113 SER A CA 1
ATOM 918 C C . SER A 1 113 ? 18.382 5.899 -6.002 1.00 74.81 113 SER A C 1
ATOM 920 O O . SER A 1 113 ? 17.183 5.698 -5.856 1.00 74.81 113 SER A O 1
ATOM 922 N N . ASP A 1 114 ? 19.042 6.803 -5.290 1.00 70.56 114 ASP A N 1
ATOM 923 C CA . ASP A 1 114 ? 18.411 7.639 -4.271 1.00 70.56 114 ASP A CA 1
ATOM 924 C C . ASP A 1 114 ? 17.547 8.744 -4.913 1.00 70.56 114 ASP A C 1
ATOM 926 O O . ASP A 1 114 ? 17.830 9.930 -4.764 1.00 70.56 114 ASP A O 1
ATOM 930 N N . ASP A 1 115 ? 16.542 8.360 -5.710 1.00 84.62 115 ASP A N 1
ATOM 931 C CA . ASP A 1 115 ? 15.623 9.298 -6.349 1.00 84.62 115 ASP A CA 1
ATOM 932 C C . ASP A 1 115 ? 14.639 9.834 -5.302 1.00 84.62 115 ASP A C 1
ATOM 934 O O . ASP A 1 115 ? 13.727 9.148 -4.823 1.00 84.62 115 ASP A O 1
ATOM 938 N N . GLU A 1 116 ? 14.850 11.090 -4.918 1.00 87.62 116 GLU A N 1
ATOM 939 C CA . GLU A 1 116 ? 14.008 11.781 -3.948 1.00 87.62 116 GLU A CA 1
ATOM 940 C C . GLU A 1 116 ? 12.556 11.924 -4.429 1.00 87.62 116 GLU A C 1
ATOM 942 O O . GLU A 1 116 ? 11.648 11.922 -3.596 1.00 87.62 116 GLU A O 1
ATOM 947 N N . ASN A 1 117 ? 12.304 11.997 -5.741 1.00 88.56 117 ASN A N 1
ATOM 948 C CA . ASN A 1 117 ? 10.954 12.149 -6.282 1.00 88.56 117 ASN A CA 1
ATOM 949 C C . ASN A 1 117 ? 10.138 10.866 -6.132 1.00 88.56 117 ASN A C 1
ATOM 951 O O . ASN A 1 117 ? 8.964 10.939 -5.778 1.00 88.56 117 ASN A O 1
ATOM 955 N N . GLU A 1 118 ? 10.746 9.697 -6.347 1.00 89.19 118 GLU A N 1
ATOM 956 C CA . GLU A 1 118 ? 10.081 8.401 -6.142 1.00 89.19 118 GLU A CA 1
ATOM 957 C C . GLU A 1 118 ? 9.680 8.218 -4.675 1.00 89.19 118 GLU A C 1
ATOM 959 O O . GLU A 1 118 ? 8.541 7.865 -4.353 1.00 89.19 118 GLU A O 1
ATOM 964 N N . LYS A 1 119 ? 10.606 8.538 -3.761 1.00 90.69 119 LYS A N 1
ATOM 965 C CA . LYS A 1 119 ? 10.348 8.512 -2.317 1.00 90.69 119 LYS A CA 1
ATOM 966 C C . LYS A 1 119 ? 9.259 9.503 -1.924 1.00 90.69 119 LYS A C 1
ATOM 968 O O . LYS A 1 119 ? 8.408 9.174 -1.095 1.00 90.69 119 LYS A O 1
ATOM 973 N N . LEU A 1 120 ? 9.282 10.701 -2.505 1.00 92.19 120 LEU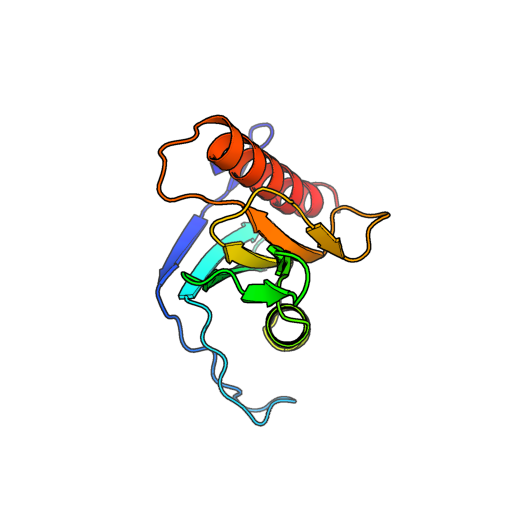 A N 1
ATOM 974 C CA . LEU A 1 120 ? 8.288 11.734 -2.250 1.00 92.19 120 LEU A CA 1
ATOM 975 C C . LEU A 1 120 ? 6.905 11.322 -2.765 1.00 92.19 120 LEU A C 1
ATOM 977 O O . LEU A 1 120 ? 5.934 11.470 -2.027 1.00 92.19 120 LEU A O 1
ATOM 981 N N . ASP A 1 121 ? 6.799 10.758 -3.970 1.00 92.94 121 ASP A N 1
ATOM 982 C CA . ASP A 1 121 ? 5.527 10.275 -4.520 1.00 92.94 121 ASP A CA 1
ATOM 983 C C . ASP A 1 121 ? 4.940 9.138 -3.674 1.00 92.94 121 ASP A C 1
ATOM 985 O O . ASP A 1 121 ? 3.764 9.189 -3.310 1.00 92.94 121 ASP A O 1
ATOM 989 N N . LEU A 1 122 ? 5.756 8.155 -3.277 1.00 93.81 122 LEU A N 1
ATOM 990 C CA . LEU A 1 122 ? 5.315 7.084 -2.381 1.00 93.81 122 LEU A CA 1
ATOM 991 C C . LEU A 1 122 ? 4.881 7.633 -1.011 1.00 93.81 122 LEU A C 1
ATOM 993 O O . LEU A 1 122 ? 3.857 7.214 -0.469 1.00 93.81 122 LEU A O 1
ATOM 997 N N . SER A 1 123 ? 5.632 8.584 -0.453 1.00 93.38 123 SER A N 1
ATOM 998 C CA . SER A 1 123 ? 5.312 9.222 0.829 1.00 93.38 123 SER A CA 1
ATOM 999 C C . SER A 1 123 ? 3.996 10.006 0.766 1.00 93.38 123 SER A C 1
ATOM 1001 O O . SER A 1 123 ? 3.128 9.819 1.622 1.00 93.38 123 SER A O 1
ATOM 1003 N N . ASN A 1 124 ? 3.811 10.828 -0.271 1.00 94.19 124 ASN A N 1
ATOM 1004 C CA . ASN A 1 124 ? 2.576 11.579 -0.512 1.00 94.19 124 ASN A CA 1
ATOM 1005 C C . ASN A 1 124 ? 1.391 10.634 -0.705 1.00 94.19 124 ASN A C 1
ATOM 1007 O O . ASN A 1 124 ? 0.328 10.830 -0.125 1.00 94.19 124 ASN A O 1
ATOM 1011 N N . PHE A 1 125 ? 1.594 9.547 -1.443 1.00 94.94 125 PHE A N 1
ATOM 1012 C CA . PHE A 1 125 ? 0.567 8.540 -1.631 1.00 94.94 125 PHE A CA 1
ATOM 1013 C C . PHE A 1 125 ? 0.151 7.862 -0.317 1.00 94.94 125 PHE A C 1
ATOM 1015 O O . PHE A 1 125 ? -1.040 7.710 -0.045 1.00 94.94 125 PHE A O 1
ATOM 1022 N N . ILE A 1 126 ? 1.112 7.472 0.529 1.00 94.44 126 ILE A N 1
ATOM 1023 C CA . ILE A 1 126 ? 0.819 6.905 1.853 1.00 94.44 126 ILE A CA 1
ATOM 1024 C C . ILE A 1 126 ? 0.070 7.930 2.716 1.00 94.44 126 ILE A C 1
ATOM 1026 O O . ILE A 1 126 ? -0.886 7.555 3.400 1.00 94.44 126 ILE A O 1
ATOM 1030 N N . TYR A 1 127 ? 0.460 9.210 2.660 1.00 93.56 127 TYR A N 1
ATOM 1031 C CA . TYR A 1 127 ? -0.252 10.298 3.336 1.00 93.56 127 TYR A CA 1
ATOM 1032 C C . TYR A 1 127 ? -1.715 10.365 2.889 1.00 93.56 127 TYR A C 1
ATOM 1034 O O . TYR A 1 127 ? -2.609 10.306 3.734 1.00 93.56 127 TYR A O 1
ATOM 1042 N N . ASP A 1 128 ? -1.971 10.414 1.582 1.00 92.94 128 ASP A N 1
ATOM 1043 C CA . ASP A 1 128 ? -3.322 10.495 1.019 1.00 92.94 128 ASP A CA 1
ATOM 1044 C C . ASP A 1 128 ? -4.169 9.273 1.383 1.00 92.94 128 ASP A C 1
ATOM 1046 O O . ASP A 1 128 ? -5.344 9.399 1.745 1.00 92.94 128 ASP A O 1
ATOM 1050 N N . LEU A 1 129 ? -3.565 8.083 1.361 1.00 93.00 129 LEU A N 1
ATOM 1051 C CA . LEU A 1 129 ? -4.228 6.836 1.722 1.00 93.00 129 LEU A CA 1
ATOM 1052 C C . LEU A 1 129 ? -4.658 6.828 3.194 1.00 93.00 129 LEU A C 1
ATOM 1054 O O . LEU A 1 129 ? -5.800 6.466 3.492 1.00 93.00 129 LEU A O 1
ATOM 1058 N N . ILE A 1 130 ? -3.794 7.270 4.110 1.00 92.75 130 ILE A N 1
ATOM 1059 C CA . ILE A 1 130 ? -4.141 7.383 5.533 1.00 92.75 130 ILE A CA 1
ATOM 1060 C C . ILE A 1 130 ? -5.170 8.503 5.744 1.00 92.75 130 ILE A C 1
ATOM 1062 O O . ILE A 1 130 ? -6.163 8.288 6.439 1.00 92.75 130 ILE A O 1
ATOM 1066 N N . ASN A 1 131 ? -5.000 9.665 5.105 1.00 91.75 131 ASN A N 1
ATOM 1067 C CA . ASN A 1 131 ? -5.932 10.789 5.231 1.00 91.75 131 ASN A CA 1
ATOM 1068 C C . ASN A 1 131 ? -7.339 10.430 4.719 1.00 91.75 131 ASN A C 1
ATOM 1070 O O . ASN A 1 131 ? -8.347 10.837 5.297 1.00 91.75 131 ASN A O 1
ATOM 1074 N N . SER A 1 132 ? -7.441 9.577 3.694 1.00 90.00 132 SER A N 1
ATOM 1075 C CA . SER A 1 132 ? -8.732 9.061 3.219 1.00 90.00 132 SER A CA 1
ATOM 1076 C C . SER A 1 132 ? -9.523 8.314 4.303 1.00 90.00 132 SER A C 1
ATOM 1078 O O . SER A 1 132 ? -10.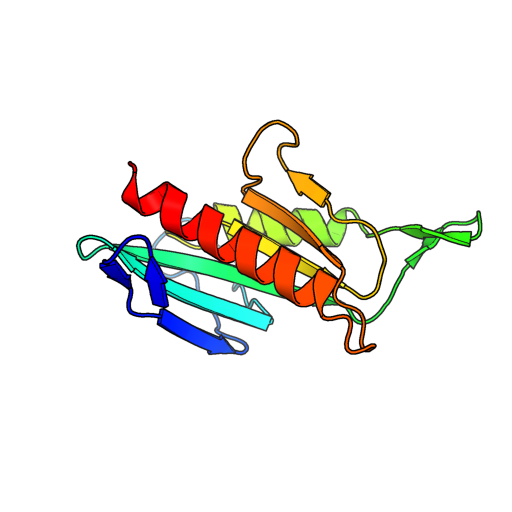748 8.247 4.227 1.00 90.00 132 SER A O 1
ATOM 1080 N N . LYS A 1 133 ? -8.857 7.770 5.332 1.00 89.31 133 LYS A N 1
ATOM 1081 C CA . LYS A 1 133 ? -9.502 7.113 6.478 1.00 89.31 133 LYS A CA 1
ATOM 1082 C C . LYS A 1 133 ? -9.848 8.045 7.631 1.00 89.31 133 LYS A C 1
ATOM 1084 O O . LYS A 1 133 ? -10.629 7.630 8.472 1.00 89.31 133 LYS A O 1
ATOM 1089 N N . LEU A 1 134 ? -9.321 9.268 7.654 1.00 85.31 134 LEU A N 1
ATOM 1090 C CA . LEU A 1 134 ? -9.728 10.300 8.614 1.00 85.31 134 LEU A CA 1
ATOM 1091 C C . LEU A 1 134 ? -11.004 11.031 8.178 1.00 85.31 134 LEU A C 1
ATOM 1093 O O . LEU A 1 134 ? -11.729 11.561 9.011 1.00 85.31 134 LEU A O 1
ATOM 1097 N N . LYS A 1 135 ? -11.269 11.084 6.868 1.00 75.00 135 LYS A N 1
ATOM 1098 C CA . LYS A 1 135 ? -12.409 11.811 6.279 1.00 75.00 135 LYS A CA 1
ATOM 1099 C C . LYS A 1 135 ? -13.699 10.983 6.164 1.00 75.00 135 LYS A C 1
ATOM 1101 O O . LYS A 1 135 ? -14.693 11.512 5.674 1.00 75.00 135 LYS A O 1
ATOM 1106 N N . ASN A 1 136 ? -13.671 9.707 6.557 1.00 57.88 136 ASN A N 1
ATOM 1107 C CA . ASN A 1 136 ? -14.789 8.755 6.488 1.00 57.88 136 ASN A CA 1
ATOM 1108 C C . ASN A 1 136 ? -15.194 8.307 7.888 1.00 57.88 136 ASN A C 1
ATOM 1110 O O . ASN A 1 136 ? -16.414 8.191 8.129 1.00 57.88 136 ASN A O 1
#

Foldseek 3Di:
DAFPNDDKDKDKDAQDWDDDDPDDDDDIATARIKIWIDDPNDIAIEGEHEDEDFDAPPVRDGDDDVVVQVSFVCCCVVPPRYQAYEYEYADDDWFAPPPVDLHRTTYAHDHPPPPVVSVVVVVVSVSVSVVVVVVD

Secondary structure (DSSP, 8-state):
-EETTEE--EEEEES--B---SSS--S-B--SEEEEEEETTEEEEEEEEE----EE-TTS-EE--HHHHHHHHHHHHHSTTEEEEEEEESSS--EEESTTSS-SEEEEE--SS--HHHHHHHHHHHHHHHHHHH--